Protein AF-A0A7Z9SJJ5-F1 (afdb_monomer)

Mean predicted aligned error: 2.42 Å

Structure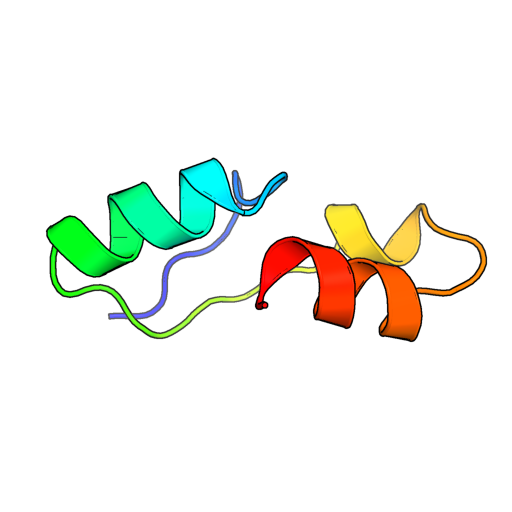 (mmCIF, N/CA/C/O backbone):
data_AF-A0A7Z9SJJ5-F1
#
_entry.id   AF-A0A7Z9SJJ5-F1
#
loop_
_atom_site.group_PDB
_atom_site.id
_atom_site.type_symbol
_atom_site.label_atom_id
_atom_site.label_alt_id
_atom_site.label_comp_id
_atom_site.label_asym_id
_atom_site.label_entity_id
_atom_site.label_seq_id
_atom_site.pdbx_PDB_ins_code
_atom_site.Cartn_x
_atom_site.Cartn_y
_atom_site.Cartn_z
_atom_site.occupancy
_atom_site.B_iso_or_equiv
_atom_site.auth_seq_id
_atom_site.auth_comp_id
_atom_site.auth_asym_id
_atom_site.auth_atom_id
_atom_site.pdbx_PDB_model_num
ATOM 1 N N . VAL A 1 1 ? -8.691 11.090 6.040 1.00 89.06 1 VAL A N 1
ATOM 2 C CA . VAL A 1 1 ? -7.280 11.225 6.476 1.00 89.06 1 VAL A CA 1
ATOM 3 C C . VAL A 1 1 ? -6.430 10.408 5.523 1.00 89.06 1 VAL A C 1
ATOM 5 O O . VAL A 1 1 ? -6.892 9.343 5.133 1.00 89.06 1 VAL A O 1
ATOM 8 N N . ILE A 1 2 ? -5.268 10.912 5.105 1.00 93.62 2 ILE A N 1
ATOM 9 C CA . ILE A 1 2 ? -4.303 10.145 4.305 1.00 93.62 2 ILE A CA 1
ATOM 10 C C . ILE A 1 2 ? -3.161 9.774 5.243 1.00 93.62 2 ILE A C 1
ATOM 12 O O . ILE A 1 2 ? -2.597 10.664 5.874 1.00 93.62 2 ILE A O 1
ATOM 16 N N . THR A 1 3 ? -2.873 8.481 5.373 1.00 94.88 3 THR A N 1
ATOM 17 C CA . THR A 1 3 ? -1.687 8.019 6.097 1.00 94.88 3 THR A CA 1
ATOM 18 C C . THR A 1 3 ? -0.530 7.833 5.121 1.00 94.88 3 THR A C 1
ATOM 20 O O . THR A 1 3 ? -0.713 7.365 3.991 1.00 94.88 3 THR A O 1
ATOM 23 N N . GLU A 1 4 ? 0.657 8.239 5.550 1.00 93.81 4 GLU A N 1
ATOM 24 C CA . GLU A 1 4 ? 1.885 8.193 4.766 1.00 93.81 4 GLU A CA 1
ATOM 25 C C . GLU A 1 4 ? 2.956 7.477 5.586 1.00 93.81 4 GLU A C 1
ATOM 27 O O . GLU A 1 4 ? 3.082 7.726 6.784 1.00 93.81 4 GLU A O 1
ATOM 32 N N . SER A 1 5 ? 3.783 6.669 4.918 1.00 87.25 5 SER A N 1
ATOM 33 C CA . SER A 1 5 ? 4.892 5.909 5.525 1.00 87.25 5 SER A CA 1
ATOM 34 C C . SER A 1 5 ? 4.460 4.779 6.479 1.00 87.25 5 SER A C 1
ATOM 36 O O . SER A 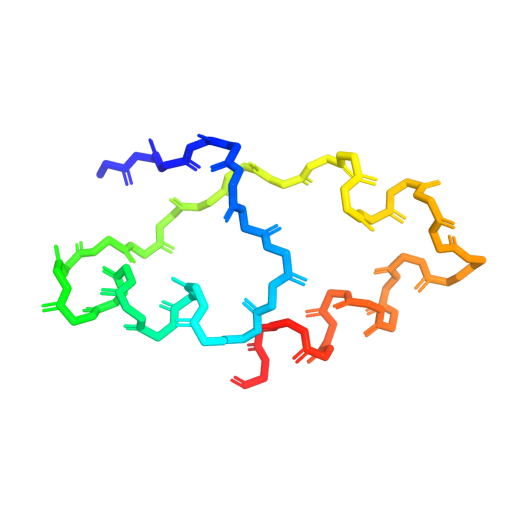1 5 ? 3.425 4.841 7.127 1.00 87.25 5 SER A O 1
ATOM 38 N N . GLY A 1 6 ? 5.270 3.717 6.572 1.00 87.50 6 GLY A N 1
ATOM 39 C CA . GLY A 1 6 ? 5.030 2.599 7.503 1.00 87.50 6 GLY A CA 1
ATOM 40 C C . GLY A 1 6 ? 4.053 1.517 7.024 1.00 87.50 6 GLY A C 1
ATOM 41 O O . GLY A 1 6 ? 3.709 0.644 7.806 1.00 87.50 6 GLY A O 1
ATOM 42 N N . ILE A 1 7 ? 3.626 1.549 5.758 1.00 94.00 7 ILE A N 1
ATOM 43 C CA . ILE A 1 7 ? 2.774 0.515 5.155 1.00 94.00 7 ILE A CA 1
ATOM 44 C C . ILE A 1 7 ? 3.691 -0.413 4.366 1.00 94.00 7 ILE A C 1
ATOM 46 O O . ILE A 1 7 ? 4.159 -0.052 3.283 1.00 94.00 7 ILE A O 1
ATOM 50 N N . LEU A 1 8 ? 3.993 -1.575 4.936 1.00 93.00 8 LEU A N 1
ATOM 51 C CA . LEU A 1 8 ? 4.919 -2.554 4.366 1.00 93.00 8 LEU A CA 1
ATOM 52 C C . LEU A 1 8 ? 4.228 -3.890 4.069 1.00 93.00 8 LEU A C 1
ATOM 54 O O . LEU A 1 8 ? 4.755 -4.690 3.299 1.00 93.00 8 LEU A O 1
ATOM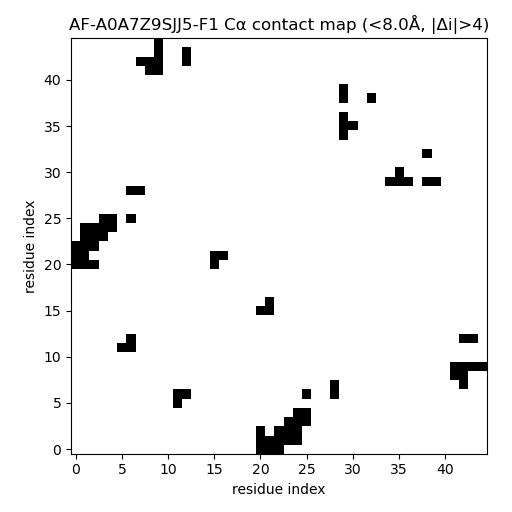 58 N N . SER A 1 9 ? 3.059 -4.122 4.664 1.00 93.94 9 SER A N 1
ATOM 59 C CA . SER A 1 9 ? 2.310 -5.373 4.594 1.00 93.94 9 SER A CA 1
ATOM 60 C C . SER A 1 9 ? 0.793 -5.153 4.597 1.00 93.94 9 SER A C 1
ATOM 62 O O . SER A 1 9 ? 0.301 -4.064 4.898 1.00 93.94 9 SER A O 1
ATOM 64 N N . SER A 1 10 ? 0.036 -6.209 4.290 1.00 95.56 10 SER A N 1
ATOM 65 C CA . SER A 1 10 ? -1.428 -6.216 4.409 1.00 95.56 10 SER A CA 1
ATOM 66 C C . SER A 1 10 ? -1.917 -6.035 5.848 1.00 95.56 10 SER A C 1
ATOM 68 O O . SER A 1 10 ? -2.998 -5.485 6.057 1.00 95.56 10 SER A O 1
ATOM 70 N N . ASP A 1 11 ? -1.123 -6.446 6.839 1.00 96.69 11 ASP A N 1
ATOM 71 C CA . ASP A 1 11 ? -1.473 -6.309 8.256 1.00 96.69 11 ASP A CA 1
ATOM 72 C C . ASP A 1 11 ? -1.478 -4.833 8.677 1.00 96.69 11 ASP A C 1
ATOM 74 O O . ASP A 1 11 ? -2.383 -4.393 9.387 1.00 96.69 11 ASP A O 1
ATOM 78 N N . ASP A 1 12 ? -0.544 -4.034 8.149 1.00 95.62 12 ASP A N 1
ATOM 79 C CA . ASP A 1 12 ? -0.521 -2.582 8.366 1.00 95.62 12 ASP A CA 1
ATOM 80 C C . ASP A 1 12 ? -1.782 -1.917 7.786 1.00 95.62 12 ASP A C 1
ATOM 82 O O . ASP A 1 12 ? -2.364 -1.012 8.387 1.00 95.62 12 ASP A O 1
ATOM 86 N N . VAL A 1 13 ? -2.242 -2.383 6.619 1.00 95.81 13 VAL A N 1
ATOM 87 C CA . VAL A 1 13 ? -3.478 -1.896 5.986 1.00 95.81 13 VAL A CA 1
ATOM 88 C C . VAL A 1 13 ? -4.705 -2.283 6.812 1.00 95.81 13 VAL A C 1
ATOM 90 O O . VAL A 1 13 ? -5.596 -1.451 6.993 1.00 95.81 13 VAL A O 1
ATOM 93 N N . ALA A 1 14 ? -4.764 -3.518 7.316 1.00 96.50 14 ALA A N 1
ATOM 94 C CA . ALA A 1 14 ? -5.857 -3.989 8.162 1.00 96.50 14 ALA A CA 1
ATOM 95 C C . ALA A 1 14 ? -5.956 -3.162 9.450 1.00 96.50 14 ALA A C 1
ATOM 97 O O . ALA A 1 14 ? -7.024 -2.627 9.742 1.00 96.50 14 ALA A O 1
ATOM 98 N N . PHE A 1 15 ? -4.830 -2.954 10.135 1.00 96.19 15 PHE A N 1
ATOM 99 C CA . PHE A 1 15 ? -4.749 -2.107 11.322 1.00 96.19 15 PHE A CA 1
ATOM 100 C C . PHE A 1 15 ? -5.286 -0.692 11.055 1.00 96.19 15 PHE A C 1
ATOM 102 O O . PHE A 1 15 ? -6.137 -0.188 11.781 1.00 96.19 15 PHE A O 1
ATOM 109 N N . MET A 1 16 ? -4.854 -0.049 9.968 1.00 96.31 16 MET A N 1
ATOM 110 C CA . MET A 1 16 ? -5.325 1.299 9.624 1.00 96.31 16 MET A CA 1
ATOM 111 C C . MET A 1 16 ? -6.830 1.331 9.314 1.00 96.31 16 MET A C 1
ATOM 113 O O . MET A 1 16 ? -7.521 2.271 9.710 1.00 96.31 16 MET A O 1
ATOM 117 N N . ARG A 1 17 ? -7.360 0.294 8.654 1.00 95.88 17 ARG A N 1
ATOM 118 C CA . ARG A 1 17 ? -8.797 0.166 8.364 1.00 95.88 17 ARG A CA 1
ATOM 119 C C . ARG A 1 17 ? -9.636 -0.028 9.629 1.00 95.88 17 ARG A C 1
ATOM 121 O O . ARG A 1 17 ? -10.736 0.513 9.682 1.00 95.88 17 ARG A O 1
ATOM 128 N N . GLU A 1 18 ? -9.132 -0.744 10.636 1.00 97.50 18 GLU A N 1
ATOM 129 C CA . GLU A 1 18 ? -9.772 -0.862 11.962 1.00 97.50 18 GLU A CA 1
ATOM 130 C C . GLU A 1 18 ? -9.879 0.491 12.684 1.00 97.50 18 GLU A C 1
ATOM 132 O O . GLU A 1 18 ? -10.749 0.680 13.531 1.00 97.50 18 GLU A O 1
ATOM 137 N N . HIS A 1 19 ? -9.030 1.448 12.306 1.00 96.62 19 HIS A N 1
ATOM 138 C CA . HIS A 1 19 ? -9.015 2.823 12.799 1.00 96.62 19 HIS A CA 1
ATOM 139 C C . HIS A 1 19 ? -9.658 3.836 11.826 1.00 96.62 19 HIS A C 1
ATOM 141 O O . HIS A 1 19 ? -9.368 5.030 11.903 1.00 96.62 19 HIS A O 1
ATOM 147 N N . ASP A 1 20 ? -10.521 3.379 10.910 1.00 97.31 20 ASP A N 1
ATOM 148 C CA . ASP A 1 20 ? -11.248 4.206 9.931 1.00 97.31 20 ASP A CA 1
ATOM 149 C C . ASP A 1 20 ? -10.343 5.002 8.957 1.00 97.31 20 ASP A C 1
ATOM 151 O O . ASP A 1 20 ? -10.724 6.049 8.416 1.00 97.31 20 ASP A O 1
ATOM 155 N N . ILE A 1 21 ? -9.126 4.512 8.691 1.00 96.56 21 ILE A N 1
ATOM 156 C CA . ILE A 1 21 ? -8.192 5.096 7.719 1.00 96.56 21 ILE A CA 1
ATOM 157 C C . ILE A 1 21 ? -8.180 4.251 6.440 1.00 96.56 21 ILE A C 1
ATOM 159 O O . ILE A 1 21 ? -7.770 3.093 6.429 1.00 96.56 21 ILE A O 1
ATOM 163 N N . TYR A 1 22 ? -8.588 4.867 5.327 1.00 95.94 22 TYR A N 1
ATOM 164 C CA . TYR A 1 22 ? -8.765 4.183 4.035 1.00 95.94 22 TYR A CA 1
ATOM 165 C C . TYR A 1 22 ? -7.910 4.747 2.895 1.00 95.94 22 TYR A C 1
ATOM 167 O O . TYR A 1 22 ? -7.958 4.233 1.779 1.00 95.94 22 TYR A O 1
ATOM 175 N N . SER A 1 23 ? -7.162 5.824 3.132 1.00 96.69 23 SER A N 1
ATOM 176 C CA . SER A 1 23 ? -6.357 6.488 2.104 1.00 96.69 23 SER A CA 1
ATOM 177 C C . SER A 1 23 ? -4.882 6.425 2.470 1.00 96.69 23 SER A C 1
ATOM 179 O O . SER A 1 23 ? -4.502 6.805 3.576 1.00 96.69 23 SER A O 1
ATOM 181 N N . PHE A 1 24 ? -4.064 5.963 1.526 1.00 95.75 24 PHE A N 1
ATOM 182 C CA . PHE A 1 24 ? -2.662 5.626 1.749 1.00 95.75 24 PHE A CA 1
ATOM 183 C C . PHE A 1 24 ? -1.790 6.253 0.664 1.00 95.75 24 PHE A C 1
ATOM 185 O O . PHE A 1 24 ? -2.138 6.193 -0.517 1.00 95.75 24 PHE A O 1
ATOM 192 N N . LEU A 1 25 ? -0.641 6.797 1.056 1.00 95.25 25 LEU A N 1
ATOM 193 C CA . LEU A 1 25 ? 0.442 7.142 0.140 1.00 95.25 25 LEU A CA 1
ATOM 194 C C . LEU A 1 25 ? 1.612 6.184 0.382 1.00 95.25 25 LEU A C 1
ATOM 196 O O . LEU A 1 25 ? 2.275 6.246 1.418 1.00 95.25 25 LEU A O 1
ATOM 200 N N . VAL A 1 26 ? 1.862 5.292 -0.578 1.00 93.75 26 VAL A N 1
ATOM 201 C CA . VAL A 1 26 ? 2.906 4.262 -0.487 1.00 93.75 26 VAL A CA 1
ATOM 202 C C . VAL A 1 26 ? 3.852 4.400 -1.673 1.00 93.75 26 VAL A C 1
ATOM 204 O O . VAL A 1 26 ? 3.437 4.298 -2.825 1.00 93.75 26 VAL A O 1
ATOM 207 N N . GLY A 1 27 ? 5.128 4.655 -1.383 1.00 91.69 27 GLY A N 1
ATOM 208 C CA . GLY A 1 27 ? 6.177 4.814 -2.391 1.00 91.69 27 GLY A CA 1
ATOM 209 C C . GLY A 1 27 ? 7.246 3.738 -2.264 1.00 91.69 27 GLY A C 1
ATOM 210 O O . GLY A 1 27 ? 7.263 2.774 -3.025 1.0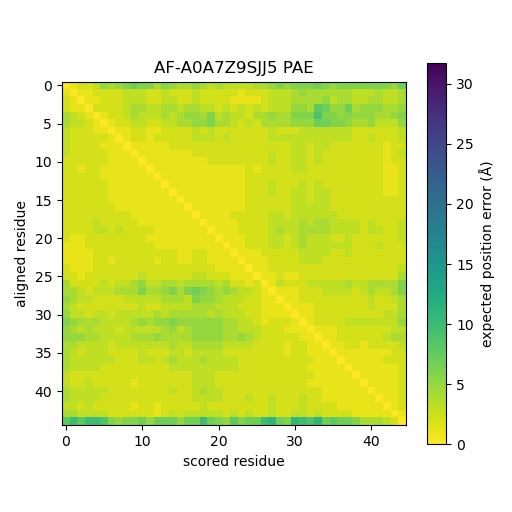0 91.69 27 GLY A O 1
ATOM 211 N N . GLU A 1 28 ? 8.138 3.898 -1.286 1.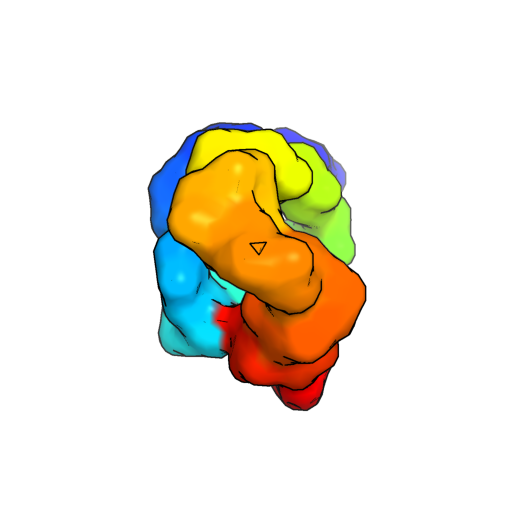00 90.12 28 GLU A N 1
ATOM 212 C CA . GLU A 1 28 ? 9.352 3.085 -1.134 1.00 90.12 28 GLU A CA 1
ATOM 213 C C . GLU A 1 28 ? 9.097 1.569 -1.132 1.00 90.12 28 GLU A C 1
ATOM 215 O O . GLU A 1 28 ? 9.826 0.835 -1.800 1.00 90.12 28 GLU A O 1
ATOM 220 N N . ALA A 1 29 ? 8.043 1.106 -0.448 1.00 88.25 29 ALA A N 1
ATOM 221 C CA . ALA A 1 29 ? 7.675 -0.309 -0.406 1.00 88.25 29 ALA A CA 1
ATOM 222 C C . ALA A 1 29 ? 7.449 -0.885 -1.813 1.00 88.25 29 ALA A C 1
ATOM 224 O O . ALA A 1 29 ? 7.878 -1.996 -2.097 1.00 88.25 29 ALA A O 1
ATOM 225 N N . PHE A 1 30 ? 6.865 -0.114 -2.731 1.00 92.25 30 PHE A N 1
ATOM 226 C CA . PHE A 1 30 ? 6.633 -0.541 -4.109 1.00 92.25 30 PHE A CA 1
ATOM 227 C C . PHE A 1 30 ? 7.849 -0.352 -5.010 1.00 92.25 30 PHE A C 1
ATOM 229 O O . PHE A 1 30 ? 8.124 -1.207 -5.845 1.00 92.25 30 PHE A O 1
ATOM 236 N N . MET A 1 31 ? 8.610 0.729 -4.826 1.00 92.06 31 MET A N 1
ATOM 237 C CA . MET A 1 31 ? 9.761 1.051 -5.683 1.00 92.06 31 MET A CA 1
ATOM 238 C C . MET A 1 31 ? 10.921 0.053 -5.562 1.00 92.06 31 MET A C 1
ATOM 240 O O . MET A 1 31 ? 11.771 -0.005 -6.446 1.00 92.06 31 MET A O 1
ATOM 244 N N . ARG A 1 32 ? 10.969 -0.732 -4.479 1.00 90.12 32 ARG A N 1
ATOM 245 C CA . ARG A 1 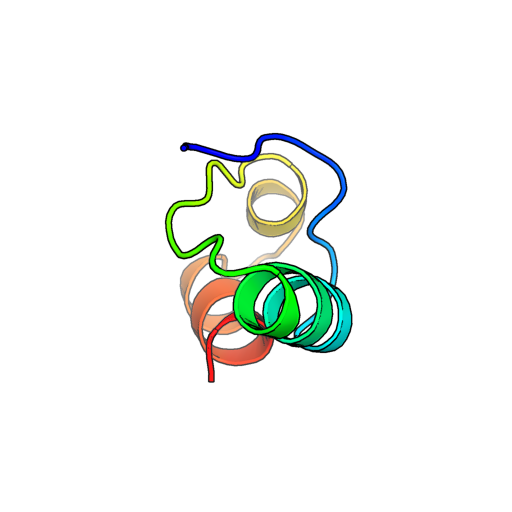32 ? 11.986 -1.772 -4.250 1.00 90.12 32 ARG A CA 1
ATOM 246 C C . ARG A 1 32 ? 11.665 -3.113 -4.925 1.00 90.12 32 ARG A C 1
ATOM 248 O O . ARG A 1 32 ? 12.539 -3.974 -4.965 1.00 90.12 32 ARG A O 1
ATOM 255 N N . HIS A 1 33 ? 10.445 -3.302 -5.429 1.00 93.38 33 HIS A N 1
ATOM 256 C CA . HIS A 1 33 ? 10.017 -4.550 -6.065 1.00 93.38 33 HIS A CA 1
ATOM 257 C C . HIS A 1 33 ? 10.216 -4.498 -7.582 1.00 93.38 33 HIS A C 1
ATOM 259 O O . HIS A 1 33 ? 9.937 -3.481 -8.214 1.00 93.38 33 HIS A O 1
ATOM 265 N N . GLU A 1 34 ? 10.622 -5.621 -8.183 1.00 95.62 34 GLU A N 1
ATOM 266 C CA . GLU A 1 34 ? 10.723 -5.748 -9.648 1.00 95.62 34 GLU A CA 1
ATOM 267 C C . GLU A 1 34 ? 9.366 -5.550 -10.341 1.00 95.62 34 GLU A C 1
ATOM 269 O O . GLU A 1 34 ? 9.301 -5.023 -11.451 1.00 95.62 34 GLU A O 1
ATOM 274 N N . ASN A 1 35 ? 8.274 -5.933 -9.668 1.00 96.19 35 ASN A N 1
ATOM 275 C CA . ASN A 1 35 ? 6.908 -5.712 -10.126 1.00 96.19 35 ASN A CA 1
ATOM 276 C C . ASN A 1 35 ? 6.081 -4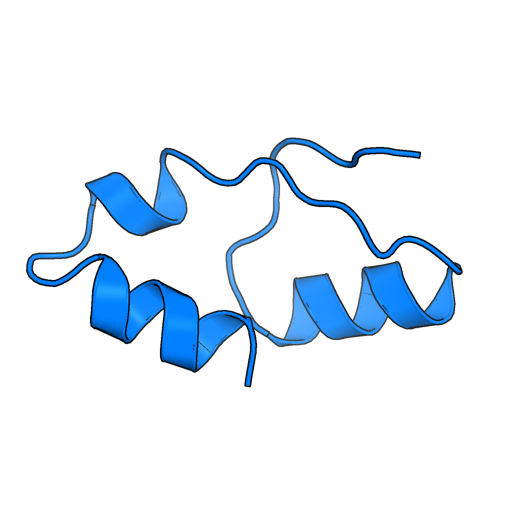.965 -9.059 1.00 96.19 35 ASN A 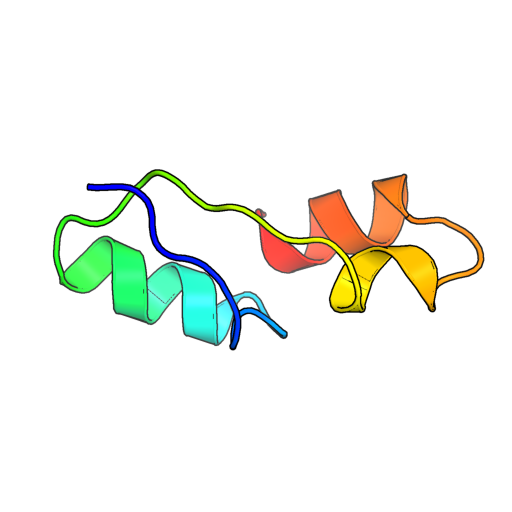C 1
ATOM 278 O O . ASN A 1 35 ? 5.418 -5.594 -8.228 1.00 96.19 35 ASN A O 1
ATOM 282 N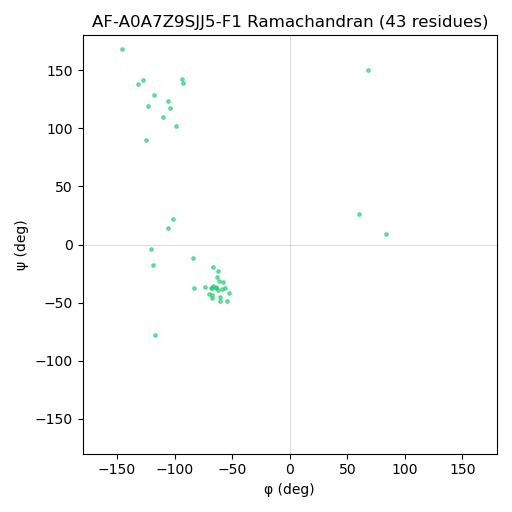 N . PRO A 1 36 ? 6.075 -3.621 -9.088 1.00 95.06 36 PRO A N 1
ATOM 283 C CA . PRO A 1 36 ? 5.313 -2.800 -8.146 1.00 95.06 36 PRO A CA 1
ATOM 284 C C . PRO A 1 36 ? 3.805 -3.088 -8.152 1.00 95.06 36 PRO A C 1
ATOM 286 O O . PRO A 1 36 ? 3.153 -2.990 -7.116 1.00 95.06 36 PRO A O 1
ATOM 289 N N . GLY A 1 37 ? 3.243 -3.462 -9.308 1.00 94.62 37 GLY A N 1
ATOM 290 C CA . GLY A 1 37 ? 1.820 -3.781 -9.434 1.00 94.62 37 GLY A CA 1
ATOM 291 C C . GLY A 1 37 ? 1.434 -5.058 -8.689 1.00 94.62 37 GLY A C 1
ATOM 292 O O . GLY A 1 37 ? 0.371 -5.107 -8.072 1.00 94.62 37 GLY A O 1
ATOM 293 N N . GLN A 1 38 ? 2.310 -6.065 -8.693 1.00 95.56 38 GLN A N 1
ATOM 294 C CA . GLN A 1 38 ? 2.120 -7.275 -7.896 1.00 95.56 38 GLN A CA 1
ATOM 295 C C . GLN A 1 38 ? 2.216 -6.970 -6.396 1.00 95.56 38 GLN A C 1
ATOM 297 O O . GLN A 1 38 ? 1.326 -7.362 -5.646 1.00 95.56 38 GLN A O 1
ATOM 302 N N . ALA A 1 39 ? 3.226 -6.206 -5.968 1.00 93.81 39 ALA A N 1
ATOM 303 C CA . ALA A 1 39 ? 3.358 -5.793 -4.570 1.00 93.81 39 ALA A CA 1
ATOM 304 C C . ALA A 1 39 ? 2.125 -5.002 -4.085 1.00 93.81 39 ALA A C 1
ATOM 306 O O . ALA A 1 39 ? 1.643 -5.207 -2.974 1.00 93.81 39 ALA A O 1
ATOM 307 N N . LEU A 1 40 ? 1.555 -4.142 -4.939 1.00 94.75 40 LEU A N 1
ATOM 308 C CA . LEU A 1 40 ? 0.299 -3.444 -4.653 1.00 94.75 40 LEU A CA 1
ATOM 309 C C . LEU A 1 40 ? -0.861 -4.423 -4.439 1.00 94.75 40 LEU A C 1
ATOM 311 O O . LEU A 1 40 ? -1.616 -4.260 -3.483 1.00 94.75 40 LEU A O 1
ATOM 315 N N . GLN A 1 41 ? -0.999 -5.438 -5.296 1.00 94.25 41 GLN A N 1
ATOM 316 C CA . GLN A 1 41 ? -2.035 -6.462 -5.138 1.00 94.25 41 GLN A CA 1
ATOM 317 C C . GLN A 1 41 ? -1.860 -7.292 -3.866 1.00 94.25 41 GLN A C 1
ATOM 319 O O . GLN A 1 41 ? -2.857 -7.672 -3.267 1.00 94.25 41 GLN A O 1
ATOM 324 N N . GLU A 1 42 ? -0.626 -7.587 -3.462 1.00 93.25 42 GLU A N 1
ATOM 325 C CA . GLU A 1 42 ? -0.338 -8.357 -2.249 1.00 93.25 42 GLU A CA 1
ATOM 326 C C . GLU A 1 42 ? -0.662 -7.561 -0.978 1.00 93.25 42 GLU A C 1
ATOM 328 O O . GLU A 1 42 ? -1.292 -8.099 -0.071 1.00 93.25 42 GLU A O 1
ATOM 333 N N . ILE A 1 43 ? -0.303 -6.273 -0.932 1.00 93.06 43 ILE A N 1
ATOM 334 C CA . ILE A 1 43 ? -0.542 -5.408 0.236 1.00 93.06 43 ILE A CA 1
ATOM 335 C C . ILE A 1 43 ? -2.022 -5.021 0.385 1.00 93.06 43 ILE A C 1
ATOM 337 O O . ILE A 1 43 ? -2.518 -4.921 1.504 1.00 93.06 43 ILE A O 1
ATOM 341 N N . PHE A 1 44 ? -2.739 -4.792 -0.719 1.00 92.69 44 PHE A N 1
ATOM 342 C CA . PHE A 1 44 ? -4.109 -4.255 -0.693 1.00 92.69 44 PHE A CA 1
ATOM 343 C C . PHE A 1 44 ? -5.214 -5.276 -0.994 1.00 92.69 44 PHE A C 1
ATOM 345 O O . PHE A 1 44 ? -6.350 -4.865 -1.259 1.00 92.69 44 PHE A O 1
ATOM 352 N N . LYS A 1 45 ? -4.893 -6.572 -0.968 1.00 83.06 45 LYS A N 1
ATOM 353 C CA . LYS A 1 45 ? -5.863 -7.645 -1.213 1.00 83.06 45 LYS A CA 1
ATOM 354 C C . LYS A 1 45 ? -7.020 -7.676 -0.211 1.00 83.06 45 LYS A C 1
ATOM 356 O O . LYS A 1 45 ? -6.871 -7.160 0.921 1.00 83.06 45 LYS A O 1
#

pLDDT: mean 93.8, std 3.02, range [83.06, 97.5]

Foldseek 3Di:
DEDEDDQQALVVVVVCVVVVHDHYDDDPNQVPDPHSPVSVVGNPD

Radius of gyration: 10.21 Å; Cα contacts (8 Å, |Δi|>4): 42; chains: 1; bounding box: 23×20×23 Å

Sequence (45 aa):
VITESGILSSDDVAFMREHDIYSFLVGEAFMRHENPGQALQEIFK

Solvent-accessible surface area (backbone atoms only — not comparable to full-atom values): 2792 Å² total; per-residue (Å²): 114,74,50,66,73,87,61,81,42,38,65,48,48,50,56,37,46,77,67,78,40,86,41,75,53,82,54,69,69,34,74,75,43,98,51,38,68,58,52,49,51,64,36,69,106

Nearest PDB structures (foldseek):
  6y88-assembly8_H  TM=9.592E-01  e=7.869E-04  Pseudomonas aeruginosa
  6y88-assembly7_G  TM=9.610E-01  e=1.214E-03  Pseudomonas aeruginosa
  6bma-assembly1_B  TM=9.465E-01  e=1.417E-02  Campylobacter jejuni subsp. jejuni NCTC 11168 = ATCC 700819
  3tsm-assembly1_B  TM=9.584E-01  e=4.840E-02  Brucella abortus 2308
  3t55-assembly1_A  TM=9.020E-01  e=1.331E-01  Mycobacterium tuberculosis

Secondary structure (DSSP, 8-state):
-EEES---SHHHHHHHHHTT--EEE--HHHHTSS-HHHHHHHH--